Protein AF-A0A972UYJ1-F1 (afdb_monomer_lite)

Secondary structure (DSSP, 8-state):
-PPPEEEEE-TTSPEEETT-EEEETTS-EEEEEEETTEEEEEE---TTSTTTT-EEE-GGGTTEEE-

Sequence (67 aa):
MKKEFTNYYDDDDNLIFVGNKLKCKHGYEIIVRKGNNGYYGELICDESNSCKDIPYHLNNGRGYVKI

pLDDT: mean 87.89, std 9.33, range [54.94, 96.62]

Foldseek 3Di:
DDFAWQQAAAPVRHTDTQQWWKAALVGWIFGWHADPVGIWTATDDDPPDPRRPPTHHCVSNYRIDTD

Radius of gyration: 11.32 Å; chains: 1; bounding box: 25×28×30 Å

Structure (mmCIF, N/CA/C/O backbone):
data_AF-A0A972UYJ1-F1
#
_entry.id 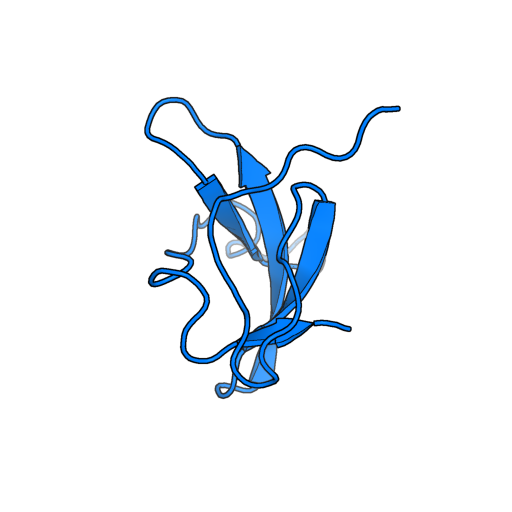  AF-A0A972UYJ1-F1
#
loop_
_atom_site.group_PDB
_atom_site.id
_atom_site.type_symbol
_atom_site.label_atom_id
_atom_site.label_alt_id
_atom_site.label_comp_id
_atom_site.label_asym_id
_atom_site.label_entity_id
_atom_site.label_seq_id
_atom_site.pdbx_PDB_ins_code
_atom_site.Cartn_x
_atom_site.Cartn_y
_atom_site.Cartn_z
_atom_site.occupancy
_atom_site.B_iso_or_equiv
_atom_site.auth_seq_id
_atom_site.auth_comp_id
_atom_site.auth_asym_id
_atom_site.auth_atom_id
_atom_site.pdbx_PDB_model_num
ATOM 1 N N . MET A 1 1 ? 2.222 20.374 -4.227 1.00 54.94 1 MET A N 1
ATOM 2 C CA . MET A 1 1 ? 3.124 19.446 -3.503 1.00 54.94 1 MET A CA 1
ATOM 3 C C . MET A 1 1 ? 3.599 18.370 -4.462 1.00 54.94 1 MET A C 1
ATOM 5 O O . MET A 1 1 ? 2.776 17.824 -5.188 1.00 54.94 1 MET A O 1
ATOM 9 N N . LYS A 1 2 ? 4.904 18.090 -4.504 1.00 63.62 2 LYS A N 1
ATOM 10 C CA . LYS A 1 2 ? 5.454 16.980 -5.293 1.00 63.62 2 LYS A CA 1
ATOM 11 C C . LYS A 1 2 ? 5.037 15.675 -4.599 1.00 63.62 2 LYS A C 1
ATOM 13 O O . LYS A 1 2 ? 5.284 15.538 -3.406 1.00 63.62 2 LYS A O 1
ATOM 18 N N . LYS A 1 3 ? 4.345 14.771 -5.300 1.00 83.94 3 LYS A N 1
ATOM 19 C CA . LYS A 1 3 ? 3.981 13.455 -4.750 1.00 83.94 3 LYS A CA 1
ATOM 20 C C . LYS A 1 3 ? 5.257 12.614 -4.645 1.00 83.94 3 LYS A C 1
ATOM 22 O O . LYS A 1 3 ? 5.961 12.462 -5.640 1.00 83.94 3 LYS A O 1
ATOM 27 N N . GLU A 1 4 ? 5.575 12.122 -3.451 1.00 94.38 4 GLU A N 1
ATOM 28 C CA . GLU A 1 4 ? 6.746 11.271 -3.214 1.00 94.38 4 GLU A CA 1
ATOM 29 C C . GLU A 1 4 ? 6.420 9.831 -3.619 1.00 94.38 4 GLU A C 1
ATOM 31 O O . GLU A 1 4 ? 5.468 9.243 -3.104 1.00 94.38 4 GLU A O 1
ATOM 36 N N . PHE A 1 5 ? 7.165 9.295 -4.585 1.00 94.19 5 PHE A N 1
ATOM 37 C CA . PHE A 1 5 ? 6.999 7.928 -5.074 1.00 94.19 5 PHE A CA 1
ATOM 38 C C . PHE A 1 5 ? 7.681 6.938 -4.127 1.00 94.19 5 PHE A C 1
ATOM 40 O O . PHE A 1 5 ? 8.821 7.160 -3.720 1.00 94.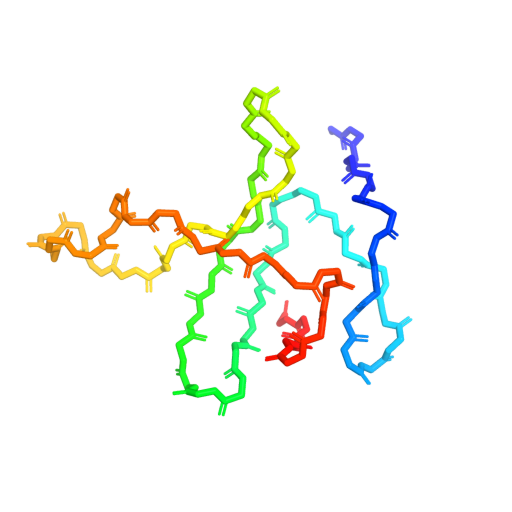19 5 PHE A O 1
ATOM 47 N N . THR A 1 6 ? 7.002 5.841 -3.790 1.00 93.50 6 THR A N 1
ATOM 48 C CA . THR A 1 6 ? 7.507 4.870 -2.807 1.00 93.50 6 THR A CA 1
ATOM 49 C C . THR A 1 6 ? 8.457 3.822 -3.389 1.00 93.50 6 THR A C 1
ATOM 51 O O . THR A 1 6 ? 9.029 3.048 -2.626 1.00 93.50 6 THR A O 1
ATOM 54 N N . ASN A 1 7 ? 8.644 3.796 -4.715 1.00 95.00 7 ASN A N 1
ATOM 55 C CA . ASN A 1 7 ? 9.237 2.681 -5.469 1.00 95.00 7 ASN A CA 1
ATOM 56 C C . ASN A 1 7 ? 8.401 1.387 -5.449 1.00 95.00 7 ASN A C 1
ATOM 58 O O . ASN A 1 7 ? 8.921 0.325 -5.789 1.00 95.00 7 ASN A O 1
ATOM 62 N N . TYR A 1 8 ? 7.117 1.467 -5.085 1.00 94.81 8 TYR A N 1
ATOM 63 C CA . TYR A 1 8 ? 6.194 0.331 -5.080 1.00 94.81 8 TYR A CA 1
ATOM 64 C C . TYR A 1 8 ? 5.068 0.494 -6.099 1.00 94.81 8 TYR A C 1
ATOM 66 O O . TYR A 1 8 ? 4.666 1.610 -6.440 1.00 94.81 8 TYR A O 1
ATOM 74 N N . TYR A 1 9 ? 4.544 -0.650 -6.524 1.00 96.31 9 TYR A N 1
ATOM 75 C CA . TYR A 1 9 ? 3.400 -0.783 -7.415 1.00 96.31 9 TYR A CA 1
ATOM 76 C C . TYR A 1 9 ? 2.328 -1.593 -6.692 1.00 96.31 9 TYR A C 1
ATOM 78 O O . TYR A 1 9 ? 2.670 -2.511 -5.944 1.00 96.31 9 TYR A O 1
ATOM 86 N N . ASP A 1 10 ? 1.065 -1.223 -6.861 1.00 95.75 10 ASP A N 1
ATOM 87 C CA . ASP A 1 10 ? -0.051 -2.008 -6.333 1.00 95.75 10 ASP A CA 1
ATOM 88 C C . ASP A 1 10 ? -0.296 -3.273 -7.181 1.00 95.75 10 ASP A C 1
ATOM 90 O O . ASP A 1 10 ? 0.450 -3.556 -8.121 1.00 95.75 10 ASP A O 1
ATOM 94 N N . ASP A 1 11 ? -1.306 -4.073 -6.832 1.00 95.88 11 ASP A N 1
ATOM 95 C CA . ASP A 1 11 ? -1.601 -5.320 -7.553 1.00 95.88 11 ASP A CA 1
ATOM 96 C C . ASP A 1 11 ? -2.107 -5.094 -8.997 1.00 95.88 11 ASP A C 1
ATOM 98 O O . ASP A 1 11 ? -2.086 -6.039 -9.785 1.00 95.88 11 ASP A O 1
ATOM 102 N N . ASP A 1 12 ? -2.482 -3.860 -9.356 1.00 96.62 12 ASP A N 1
ATOM 103 C CA . ASP A 1 12 ? -2.926 -3.441 -10.694 1.00 96.62 12 ASP A CA 1
ATOM 104 C C . ASP A 1 12 ? -1.813 -2.683 -11.460 1.00 96.62 12 ASP A C 1
ATOM 106 O O . ASP A 1 12 ? -2.080 -1.947 -12.413 1.00 96.62 12 ASP A O 1
ATOM 110 N N . ASP A 1 13 ? -0.554 -2.835 -11.030 1.00 96.19 13 ASP A N 1
ATOM 111 C CA . ASP A 1 13 ? 0.638 -2.178 -11.584 1.00 96.19 13 ASP A CA 1
ATOM 112 C C . ASP A 1 13 ? 0.599 -0.634 -11.535 1.00 96.19 13 ASP A C 1
ATOM 114 O O . ASP A 1 13 ? 1.339 0.060 -12.243 1.00 96.19 13 ASP A O 1
ATOM 118 N N . ASN A 1 14 ? -0.210 -0.048 -10.646 1.00 95.88 14 ASN A N 1
ATOM 119 C CA . ASN A 1 14 ? -0.231 1.395 -10.441 1.00 95.88 14 ASN A CA 1
ATOM 120 C C . ASN A 1 14 ? 0.865 1.844 -9.477 1.00 95.88 14 ASN A C 1
ATOM 122 O O . ASN A 1 14 ? 1.074 1.280 -8.405 1.00 95.88 14 ASN A O 1
ATOM 126 N N . LEU A 1 15 ? 1.502 2.968 -9.807 1.00 96.06 15 LEU A N 1
ATOM 127 C CA . LEU A 1 15 ? 2.477 3.630 -8.940 1.00 96.06 15 LEU A CA 1
ATOM 128 C C . LEU A 1 15 ? 1.843 4.069 -7.607 1.00 96.06 15 LEU A C 1
ATOM 130 O O . LEU A 1 15 ? 0.863 4.833 -7.581 1.00 96.06 15 LEU A O 1
ATOM 134 N N . ILE A 1 16 ? 2.477 3.673 -6.502 1.00 95.81 16 ILE A N 1
ATOM 135 C CA . ILE A 1 16 ? 2.093 4.073 -5.148 1.00 95.81 16 ILE A CA 1
ATOM 136 C C . ILE A 1 16 ? 2.885 5.315 -4.721 1.00 95.81 16 ILE A C 1
ATOM 138 O O . ILE A 1 16 ? 4.115 5.339 -4.728 1.00 95.81 16 ILE A O 1
ATOM 142 N N . PHE A 1 17 ? 2.174 6.355 -4.290 1.00 96.50 17 PHE A N 1
ATOM 143 C CA . PHE A 1 17 ? 2.769 7.573 -3.736 1.00 96.50 17 PHE A CA 1
ATOM 144 C C . PHE A 1 17 ? 2.367 7.773 -2.275 1.00 96.50 17 PHE A C 1
ATOM 146 O O . PHE A 1 17 ? 1.286 7.353 -1.858 1.00 96.50 17 PHE A O 1
ATOM 153 N N . VAL A 1 18 ? 3.189 8.499 -1.516 1.00 95.38 18 VAL A N 1
ATOM 154 C CA . VAL A 1 18 ? 2.812 8.992 -0.184 1.00 95.38 18 VAL A CA 1
ATOM 155 C C . VAL A 1 18 ? 1.502 9.786 -0.279 1.00 95.38 18 VAL A C 1
ATOM 157 O O . VAL A 1 18 ? 1.324 10.628 -1.164 1.00 95.38 18 VAL A O 1
ATOM 160 N N . GLY A 1 19 ? 0.568 9.483 0.622 1.00 94.19 19 GLY A N 1
ATOM 161 C CA . GLY A 1 19 ? -0.787 10.028 0.668 1.00 94.19 19 GLY A CA 1
ATOM 162 C C . GLY A 1 19 ? -1.810 9.302 -0.211 1.00 94.19 19 GLY A C 1
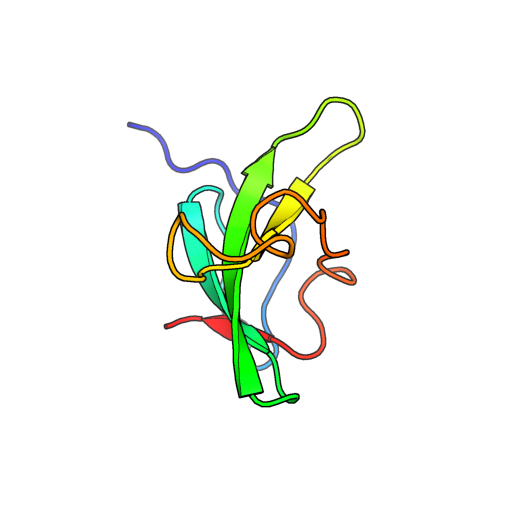ATOM 163 O O . GLY A 1 19 ? -2.976 9.685 -0.194 1.00 94.19 19 GLY A O 1
ATOM 164 N N . ASN A 1 20 ? -1.426 8.281 -0.989 1.00 95.69 20 ASN A N 1
ATOM 165 C CA . ASN A 1 20 ? -2.412 7.434 -1.673 1.00 95.69 20 ASN A CA 1
ATOM 166 C C . ASN A 1 20 ? -3.227 6.639 -0.655 1.00 95.69 20 ASN A C 1
ATOM 168 O O . ASN A 1 20 ? -2.685 6.183 0.352 1.00 95.69 20 ASN A O 1
ATOM 172 N N . LYS A 1 21 ? -4.518 6.475 -0.949 1.00 95.38 21 LYS A N 1
ATOM 173 C CA . LYS A 1 21 ? -5.377 5.525 -0.255 1.00 95.38 21 LYS A CA 1
ATOM 174 C C . LYS A 1 21 ? -5.311 4.196 -0.986 1.00 95.38 21 LYS A C 1
ATOM 176 O O . LYS A 1 21 ? -5.424 4.173 -2.210 1.00 95.38 21 LYS A O 1
ATOM 181 N N . LEU A 1 22 ? -5.098 3.118 -0.245 1.00 95.25 22 LEU A N 1
ATOM 182 C CA . LEU A 1 22 ? -5.054 1.770 -0.794 1.00 95.25 22 LEU A CA 1
ATOM 183 C C . LEU A 1 22 ? -6.069 0.892 -0.065 1.00 95.25 22 LEU A C 1
ATOM 185 O O . LEU A 1 22 ? -6.166 0.950 1.162 1.00 95.25 22 LEU A O 1
ATOM 189 N N . LYS A 1 23 ? -6.778 0.048 -0.810 1.00 94.31 23 LYS A N 1
ATOM 190 C CA . LYS A 1 23 ? -7.638 -1.003 -0.277 1.00 94.31 23 LYS A CA 1
ATOM 191 C C . LYS A 1 23 ? -6.845 -2.293 -0.180 1.00 94.31 23 LYS A C 1
ATOM 193 O O . LYS A 1 23 ? -6.333 -2.784 -1.182 1.00 94.31 23 LYS A O 1
ATOM 198 N N . CYS A 1 24 ? -6.750 -2.859 1.014 1.00 90.44 24 CYS A N 1
ATOM 199 C CA . CYS A 1 24 ? -6.185 -4.184 1.205 1.00 90.44 24 CYS A CA 1
ATOM 200 C C . CYS A 1 24 ? -7.177 -5.257 0.739 1.00 90.44 24 CYS A C 1
ATOM 202 O O . CYS A 1 24 ? -8.382 -5.147 0.980 1.00 90.44 24 CYS A O 1
ATOM 204 N N . LYS A 1 25 ? -6.674 -6.363 0.180 1.00 90.69 25 LYS A N 1
ATOM 205 C CA . LYS A 1 25 ? -7.474 -7.559 -0.152 1.00 90.69 25 LYS A CA 1
ATOM 206 C C . LYS A 1 25 ? -8.261 -8.141 1.033 1.00 90.69 25 LYS A C 1
ATOM 208 O O . LYS A 1 25 ? -9.229 -8.863 0.831 1.00 90.69 25 LYS A O 1
ATOM 213 N N . HIS A 1 26 ? -7.851 -7.830 2.264 1.00 86.69 26 HIS A N 1
ATOM 214 C CA . HIS A 1 26 ? -8.536 -8.230 3.496 1.00 86.69 26 HIS A CA 1
ATOM 215 C C . HIS A 1 26 ? -9.673 -7.276 3.909 1.00 86.69 26 HIS A C 1
ATOM 217 O O . HIS A 1 26 ? -10.284 -7.477 4.954 1.00 86.69 26 HIS A O 1
ATOM 223 N N . GLY A 1 27 ? -9.981 -6.259 3.096 1.00 86.50 27 GLY A N 1
ATOM 224 C CA . GLY A 1 27 ? -11.189 -5.438 3.220 1.00 86.50 27 GLY A CA 1
ATOM 225 C C . GLY A 1 27 ? -11.025 -4.105 3.949 1.00 86.50 27 GLY A C 1
ATOM 226 O O . GLY A 1 27 ? -11.990 -3.351 4.009 1.00 86.50 27 GLY A O 1
ATOM 227 N N . TYR A 1 28 ? -9.836 -3.787 4.463 1.00 86.69 28 TYR A N 1
ATOM 228 C CA . TYR A 1 28 ? -9.556 -2.506 5.118 1.00 86.69 28 TYR A CA 1
ATOM 229 C C . TYR A 1 28 ? -8.836 -1.519 4.192 1.00 86.69 28 TYR A C 1
ATOM 231 O O . TYR A 1 28 ? -8.205 -1.918 3.211 1.00 86.69 28 TYR A O 1
ATOM 239 N N . GLU A 1 29 ? -8.901 -0.232 4.523 1.00 92.50 29 GLU A N 1
ATOM 240 C CA . GLU A 1 29 ? -8.234 0.842 3.785 1.00 92.50 29 GLU A CA 1
ATOM 241 C C . GLU A 1 29 ? -7.091 1.441 4.602 1.00 92.50 29 GLU A C 1
ATOM 243 O O . GLU A 1 29 ? -7.159 1.530 5.828 1.00 92.50 29 GLU A O 1
ATOM 248 N N . ILE A 1 30 ? -6.037 1.867 3.914 1.00 93.00 30 ILE A N 1
ATOM 249 C CA . ILE A 1 30 ? -4.897 2.563 4.510 1.00 93.00 30 ILE A CA 1
ATOM 250 C C . ILE A 1 30 ? -4.591 3.849 3.748 1.00 93.00 30 ILE A C 1
ATOM 252 O O . ILE A 1 30 ? -4.904 3.968 2.563 1.00 93.00 30 ILE A O 1
ATOM 256 N N . ILE A 1 31 ? -3.897 4.778 4.398 1.00 93.94 31 ILE A N 1
ATOM 257 C CA . ILE A 1 31 ? -3.194 5.882 3.752 1.00 93.94 31 ILE A CA 1
ATOM 258 C C . ILE A 1 31 ? -1.684 5.652 3.820 1.00 93.94 31 ILE A C 1
ATOM 260 O O . ILE A 1 31 ? -1.128 5.311 4.861 1.00 93.94 31 ILE A O 1
ATOM 264 N N . VAL A 1 32 ? -0.999 5.832 2.694 1.00 94.94 32 VAL A N 1
ATOM 265 C CA . VAL A 1 32 ? 0.455 5.659 2.615 1.00 94.94 32 VAL A CA 1
ATOM 266 C C . VAL A 1 32 ? 1.161 6.831 3.294 1.00 94.94 32 VAL A C 1
ATOM 268 O O . VAL A 1 32 ? 0.947 7.992 2.941 1.00 94.94 32 VAL A O 1
ATOM 271 N N . ARG A 1 33 ? 2.056 6.532 4.231 1.00 93.94 33 ARG A N 1
ATOM 272 C CA . ARG A 1 33 ? 2.857 7.493 4.994 1.00 93.94 33 ARG A CA 1
ATOM 273 C C . ARG A 1 33 ? 4.347 7.188 4.865 1.00 93.94 33 ARG A C 1
ATOM 275 O O . ARG A 1 33 ? 4.747 6.095 4.467 1.00 93.94 33 ARG A O 1
ATOM 282 N N . LYS A 1 34 ? 5.174 8.170 5.223 1.00 92.94 34 LYS A N 1
ATOM 283 C CA . LYS A 1 34 ? 6.627 8.032 5.341 1.00 92.94 34 LYS A CA 1
ATOM 284 C C . LYS A 1 34 ? 7.011 8.096 6.815 1.00 92.94 34 LYS A C 1
ATOM 286 O O . LYS A 1 34 ? 6.742 9.095 7.473 1.00 92.94 34 LYS A O 1
ATOM 291 N N . GLY A 1 35 ? 7.625 7.031 7.311 1.00 89.44 35 GLY A N 1
ATOM 292 C CA . GLY A 1 35 ? 8.249 6.969 8.626 1.00 89.44 35 GLY A CA 1
ATOM 293 C C . GLY A 1 35 ? 9.773 7.028 8.521 1.00 89.44 35 GLY A C 1
ATOM 294 O O . GLY A 1 35 ? 10.341 7.122 7.432 1.00 89.44 35 GLY A O 1
ATOM 295 N N . ASN A 1 36 ? 10.448 6.914 9.664 1.00 87.81 36 ASN A N 1
ATOM 296 C CA . ASN A 1 36 ? 11.914 6.967 9.731 1.00 87.81 36 ASN A CA 1
ATOM 297 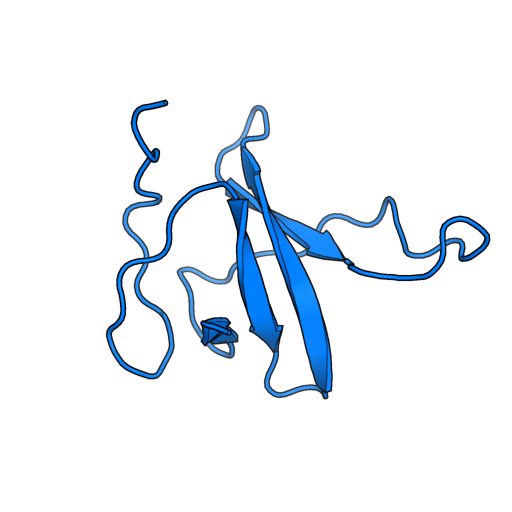C C . ASN A 1 36 ? 12.596 5.785 9.017 1.00 87.81 36 ASN A C 1
ATOM 299 O O . ASN A 1 36 ? 13.702 5.935 8.510 1.00 87.81 36 ASN A O 1
ATOM 303 N N . ASN A 1 37 ? 11.919 4.634 8.942 1.00 85.25 37 ASN A N 1
ATOM 304 C CA . ASN A 1 37 ? 12.453 3.389 8.375 1.00 85.25 37 ASN A CA 1
ATOM 305 C C . ASN A 1 37 ? 11.899 3.071 6.973 1.00 85.25 37 ASN A C 1
ATOM 307 O O . ASN A 1 37 ? 12.038 1.945 6.500 1.00 85.25 37 ASN A O 1
ATOM 311 N N . GLY A 1 38 ? 11.245 4.034 6.316 1.00 90.06 38 GLY A N 1
ATOM 312 C CA . GLY A 1 38 ? 10.641 3.856 4.994 1.00 90.06 38 GLY A CA 1
ATOM 313 C C . GLY A 1 38 ? 9.145 4.147 4.982 1.00 90.06 38 GLY A C 1
ATOM 314 O O . GLY A 1 38 ? 8.647 4.954 5.765 1.00 90.06 38 GLY A O 1
ATOM 315 N N . TYR A 1 39 ? 8.421 3.511 4.066 1.00 93.25 39 TYR A N 1
ATOM 316 C CA . TYR A 1 39 ? 6.996 3.761 3.860 1.00 93.25 39 TYR A CA 1
ATOM 317 C C . TYR A 1 39 ? 6.132 2.726 4.580 1.00 93.25 39 TYR A C 1
ATOM 319 O O . TYR A 1 39 ? 6.459 1.539 4.603 1.00 93.25 39 TYR A O 1
ATOM 327 N N . TYR A 1 40 ? 5.008 3.171 5.130 1.00 92.75 40 TYR A N 1
ATOM 328 C CA . TYR A 1 40 ? 4.039 2.315 5.812 1.00 92.75 40 TYR A CA 1
ATOM 329 C C . TYR A 1 40 ? 2.608 2.740 5.467 1.00 92.75 40 TYR A C 1
ATOM 331 O O . TYR A 1 40 ? 2.382 3.828 4.934 1.00 92.75 40 TYR A O 1
ATOM 339 N N . GLY A 1 41 ? 1.649 1.862 5.733 1.00 91.50 41 GLY A N 1
ATOM 340 C CA . GLY A 1 41 ? 0.225 2.164 5.689 1.00 91.50 41 GLY A CA 1
ATOM 341 C C . GLY A 1 41 ? -0.293 2.526 7.073 1.00 91.50 41 GLY A C 1
ATOM 342 O O . GLY A 1 41 ? -0.048 1.804 8.031 1.00 91.50 41 GLY A O 1
ATOM 343 N N . GLU A 1 42 ? -1.011 3.628 7.182 1.00 91.31 42 GLU A N 1
ATOM 344 C CA . GLU A 1 42 ? -1.773 4.004 8.373 1.00 91.31 42 GLU A CA 1
ATOM 345 C C . GLU A 1 42 ? -3.233 3.631 8.126 1.00 91.31 42 GLU A C 1
ATOM 347 O O . GLU A 1 42 ? -3.779 3.981 7.077 1.00 91.31 42 GLU A O 1
ATOM 352 N N . LEU A 1 43 ? -3.845 2.868 9.032 1.00 90.31 43 LEU A N 1
ATOM 353 C CA . LEU A 1 43 ? -5.222 2.412 8.858 1.00 90.31 43 LEU A CA 1
ATOM 354 C C . LEU A 1 43 ? -6.183 3.597 8.825 1.00 90.31 43 LEU A C 1
ATOM 356 O O . LEU A 1 43 ? -6.124 4.485 9.671 1.00 90.31 43 LEU A O 1
ATOM 360 N N . ILE A 1 44 ? -7.103 3.583 7.868 1.00 87.44 44 ILE A N 1
ATOM 361 C CA . ILE A 1 44 ? -8.206 4.536 7.839 1.00 87.44 44 ILE A CA 1
ATOM 362 C C . ILE A 1 44 ? -9.336 3.933 8.672 1.00 87.44 44 ILE A C 1
ATOM 364 O O . ILE A 1 44 ? -10.071 3.062 8.211 1.00 87.44 44 ILE A O 1
ATOM 368 N N . CYS A 1 45 ? -9.456 4.381 9.915 1.00 81.31 45 CYS A N 1
ATOM 369 C CA . CYS A 1 45 ? -10.567 4.050 10.799 1.00 81.31 45 CYS A CA 1
ATOM 370 C C . CYS A 1 45 ? -11.048 5.300 11.541 1.00 81.31 45 CYS A C 1
ATOM 372 O O . CYS A 1 45 ? -10.350 6.315 11.579 1.00 81.31 45 CYS A O 1
ATOM 374 N N . ASP A 1 46 ? -12.232 5.219 12.147 1.00 73.38 46 ASP A N 1
ATOM 375 C CA . ASP A 1 46 ? -12.761 6.297 12.982 1.00 73.38 46 ASP A CA 1
ATOM 376 C C . ASP A 1 46 ? -11.780 6.645 14.112 1.00 73.38 46 ASP A C 1
ATOM 378 O O . ASP A 1 46 ? -11.159 5.762 14.709 1.00 73.38 46 ASP A O 1
ATOM 382 N N . GLU A 1 47 ? -11.642 7.936 14.428 1.00 66.75 47 GLU A N 1
ATOM 383 C CA . GLU A 1 47 ? -10.621 8.447 15.359 1.00 66.75 47 GLU A CA 1
ATOM 384 C C . GLU A 1 47 ? -10.729 7.893 16.792 1.00 66.75 47 GLU A C 1
ATOM 386 O O . GLU A 1 47 ? -9.781 8.013 17.576 1.00 66.75 47 GLU A O 1
ATOM 391 N N . SER A 1 48 ? -11.871 7.296 17.138 1.00 72.38 48 SER A N 1
ATOM 392 C CA . SER A 1 48 ? -12.135 6.635 18.418 1.00 72.38 48 SER A CA 1
ATOM 393 C C . SER A 1 48 ? -11.637 5.187 18.477 1.00 72.38 48 SER A C 1
ATOM 395 O O . SER A 1 48 ? -11.629 4.595 19.557 1.00 72.38 48 SER A O 1
ATOM 397 N N . ASN A 1 49 ? -11.224 4.604 17.348 1.00 71.50 49 ASN A N 1
ATOM 398 C CA . ASN A 1 49 ? -10.788 3.218 17.281 1.00 71.50 49 ASN A CA 1
ATOM 399 C C . ASN A 1 49 ? -9.295 3.089 17.615 1.00 71.50 49 ASN A C 1
ATOM 401 O O . ASN A 1 49 ? -8.448 3.811 17.085 1.00 71.50 49 ASN A O 1
ATOM 405 N N . SER A 1 50 ? -8.962 2.133 18.482 1.00 72.44 50 SER A N 1
ATOM 406 C CA . SER A 1 50 ? -7.593 1.874 18.937 1.00 72.44 50 SER A CA 1
ATOM 407 C C . SER A 1 50 ? -6.647 1.426 17.819 1.00 72.44 50 SER A C 1
ATOM 409 O O . SER A 1 50 ? -5.433 1.470 18.002 1.00 72.44 50 SER A O 1
ATOM 411 N N . CYS A 1 51 ? -7.169 1.012 16.660 1.00 72.69 51 CYS A N 1
ATOM 412 C CA . CYS A 1 51 ? -6.358 0.563 15.530 1.00 72.69 51 CYS A CA 1
ATOM 413 C C . CYS A 1 51 ? -5.793 1.684 14.637 1.00 72.69 51 CYS A C 1
ATOM 415 O O . CYS A 1 51 ? -4.968 1.380 13.776 1.00 72.69 51 CYS A O 1
ATOM 417 N N . LYS A 1 52 ? -6.166 2.957 14.848 1.00 69.94 52 LYS A N 1
ATOM 418 C CA . LYS A 1 52 ? -5.734 4.083 13.990 1.00 69.94 52 LYS A CA 1
ATOM 419 C C . LYS A 1 52 ? -4.220 4.300 13.961 1.00 69.94 52 LYS A C 1
ATOM 421 O O . LYS A 1 52 ? -3.665 4.677 12.936 1.00 69.94 52 LYS A O 1
ATOM 426 N N . 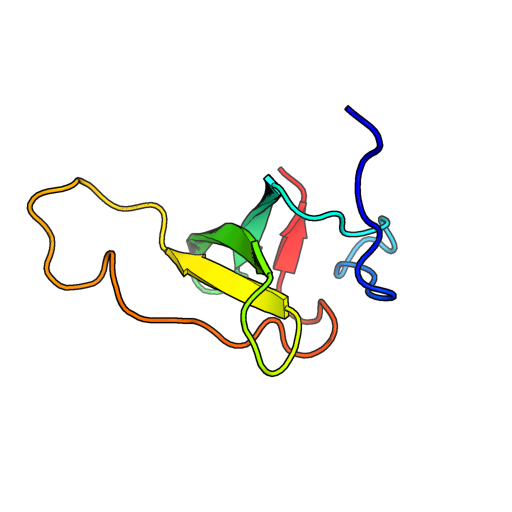ASP A 1 53 ? -3.559 4.017 15.081 1.00 71.62 53 ASP A N 1
ATOM 427 C CA . ASP A 1 53 ? -2.128 4.262 15.266 1.00 71.62 53 ASP A CA 1
ATOM 428 C C . ASP A 1 53 ? -1.276 3.014 14.984 1.00 71.62 53 ASP A C 1
ATOM 430 O O . ASP A 1 53 ? -0.063 3.028 15.192 1.00 71.62 53 ASP A O 1
ATOM 434 N N . ILE A 1 54 ? -1.886 1.916 14.521 1.00 78.25 54 ILE A N 1
ATOM 435 C CA . ILE A 1 54 ? -1.150 0.701 14.166 1.00 78.25 54 ILE A CA 1
ATOM 436 C C . ILE A 1 54 ? -0.534 0.904 12.773 1.00 78.25 54 ILE A C 1
ATOM 438 O O . ILE A 1 54 ? -1.270 1.076 11.800 1.00 78.25 54 ILE A O 1
ATOM 442 N N . PRO A 1 55 ? 0.803 0.874 12.629 1.00 77.12 55 PRO A N 1
ATOM 443 C CA . PRO A 1 55 ? 1.435 0.910 11.321 1.00 77.12 55 PRO A CA 1
ATOM 444 C C . PRO A 1 55 ? 1.315 -0.454 10.631 1.00 77.12 55 PRO A C 1
ATOM 446 O O . PRO A 1 55 ? 1.635 -1.496 11.203 1.00 77.12 55 PRO A O 1
ATOM 449 N N . TYR A 1 56 ? 0.908 -0.443 9.365 1.00 81.50 56 TYR A N 1
ATOM 450 C CA . TYR A 1 56 ? 0.789 -1.623 8.516 1.00 81.50 56 TYR A CA 1
ATOM 451 C C . TYR A 1 56 ? 1.923 -1.656 7.495 1.00 81.50 56 TYR A C 1
ATOM 453 O O . TYR A 1 56 ? 2.235 -0.661 6.836 1.00 81.50 56 TYR A O 1
ATOM 461 N N . HIS A 1 57 ? 2.539 -2.824 7.321 1.00 84.31 57 HIS A N 1
ATOM 462 C CA . HIS A 1 57 ? 3.517 -3.016 6.257 1.00 84.31 57 HIS A CA 1
ATOM 463 C C . HIS A 1 57 ? 2.843 -2.927 4.880 1.00 84.31 57 HIS A C 1
ATOM 465 O O . HIS A 1 57 ? 1.812 -3.555 4.626 1.00 84.31 57 HIS A O 1
ATOM 471 N N . LEU A 1 58 ? 3.467 -2.178 3.966 1.00 86.31 58 LEU A N 1
ATOM 472 C CA . LEU A 1 58 ? 3.011 -2.065 2.576 1.00 86.31 58 LEU A CA 1
ATOM 473 C C . LEU A 1 58 ? 3.349 -3.298 1.736 1.00 86.31 58 LEU A C 1
ATOM 475 O O . LEU A 1 58 ? 2.849 -3.405 0.626 1.00 86.31 58 LEU A O 1
ATOM 479 N N . ASN A 1 59 ? 4.203 -4.207 2.225 1.00 87.00 59 ASN A N 1
ATOM 480 C CA . ASN A 1 59 ? 4.615 -5.429 1.519 1.00 87.00 59 ASN A CA 1
ATOM 481 C C . ASN A 1 59 ? 5.038 -5.177 0.059 1.00 87.00 59 ASN A C 1
ATOM 483 O O . ASN A 1 59 ? 4.650 -5.907 -0.850 1.00 87.00 59 ASN A O 1
ATOM 487 N N . ASN A 1 60 ? 5.809 -4.108 -0.171 1.00 87.56 60 ASN A N 1
ATOM 488 C CA . ASN A 1 60 ? 6.209 -3.644 -1.504 1.00 87.56 60 ASN A CA 1
ATOM 489 C C . ASN A 1 60 ? 5.025 -3.413 -2.473 1.00 87.56 60 ASN A C 1
ATOM 491 O O . ASN A 1 60 ? 5.182 -3.571 -3.678 1.00 87.56 60 ASN A O 1
ATOM 495 N N . GLY A 1 61 ? 3.853 -3.060 -1.937 1.00 85.88 61 GLY A N 1
ATOM 496 C CA . GLY A 1 61 ? 2.603 -2.809 -2.659 1.00 85.88 61 GLY A CA 1
ATOM 497 C C . GLY A 1 61 ? 1.703 -4.034 -2.867 1.00 85.88 61 GLY A C 1
ATOM 498 O O . GLY A 1 61 ? 0.549 -3.873 -3.250 1.00 85.88 61 GLY A O 1
ATOM 499 N N . ARG A 1 62 ? 2.169 -5.247 -2.540 1.00 91.88 62 ARG A N 1
ATOM 500 C CA . ARG A 1 62 ? 1.410 -6.491 -2.752 1.00 91.88 62 ARG A CA 1
ATOM 501 C C . ARG A 1 62 ? 0.218 -6.634 -1.809 1.00 91.88 62 ARG A C 1
ATOM 503 O O . ARG A 1 62 ? 0.352 -6.461 -0.596 1.00 91.88 62 ARG A O 1
ATOM 510 N N . GLY A 1 63 ? -0.913 -7.086 -2.349 1.00 92.06 63 GLY A N 1
ATOM 511 C CA . GLY A 1 63 ? -2.157 -7.282 -1.600 1.00 92.06 63 GLY A CA 1
ATOM 512 C C . GLY A 1 63 ? -2.970 -6.003 -1.408 1.00 92.06 63 GLY A C 1
ATOM 513 O O . GLY A 1 63 ? -3.866 -5.984 -0.555 1.00 92.06 63 GLY A O 1
ATOM 514 N N . TYR A 1 64 ? -2.642 -4.955 -2.162 1.00 94.00 64 TYR A N 1
ATOM 515 C CA . TYR A 1 64 ? -3.296 -3.658 -2.137 1.00 94.00 64 TYR A CA 1
ATOM 516 C C . TYR A 1 64 ? -3.686 -3.232 -3.552 1.00 94.00 64 TYR A C 1
ATOM 518 O O . TYR A 1 64 ? -2.983 -3.542 -4.508 1.00 94.00 64 TYR A O 1
ATOM 526 N N . VAL A 1 65 ? -4.773 -2.472 -3.657 1.00 95.31 65 VAL A N 1
ATOM 527 C CA . VAL A 1 65 ? -5.193 -1.774 -4.879 1.00 95.31 65 VAL A CA 1
ATOM 528 C C . VAL A 1 65 ? -5.457 -0.317 -4.529 1.00 95.31 65 VAL A C 1
ATOM 530 O O . VAL A 1 65 ? -6.052 -0.016 -3.490 1.00 95.31 65 VAL A O 1
ATOM 533 N N . LYS A 1 66 ? -4.986 0.604 -5.359 1.00 93.50 66 LYS A N 1
ATOM 534 C CA . LYS A 1 66 ? -5.204 2.036 -5.184 1.00 93.50 66 LYS A CA 1
ATOM 535 C C . LYS A 1 66 ? -6.669 2.411 -5.405 1.00 93.50 66 LYS A C 1
ATOM 537 O O . LYS A 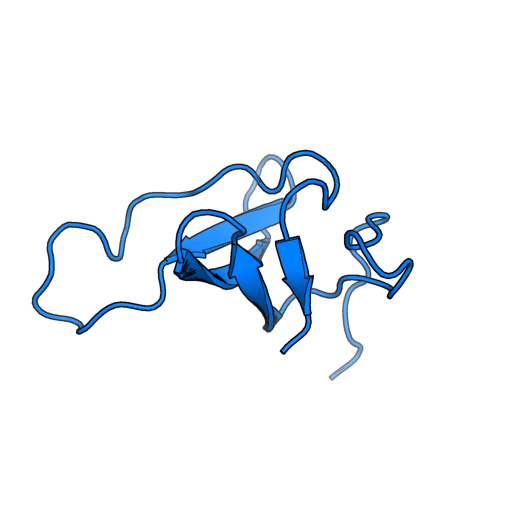1 66 ? -7.306 1.931 -6.336 1.00 93.50 66 LYS A O 1
ATOM 542 N N . ILE A 1 67 ? -7.177 3.286 -4.536 1.00 91.00 67 ILE A N 1
ATOM 543 C CA . ILE A 1 67 ? -8.544 3.835 -4.574 1.00 91.00 67 ILE A CA 1
ATOM 544 C C . ILE A 1 67 ? -8.519 5.248 -5.160 1.00 91.00 67 ILE A C 1
ATOM 546 O O . ILE A 1 67 ? -7.582 6.013 -4.814 1.00 91.00 67 ILE A O 1
#